Protein AF-A0A1E1X056-F1 (afdb_monomer)

Structure (mmCIF, N/CA/C/O backbone):
data_AF-A0A1E1X056-F1
#
_entry.id   AF-A0A1E1X056-F1
#
loop_
_atom_site.group_PDB
_atom_site.id
_atom_site.type_sy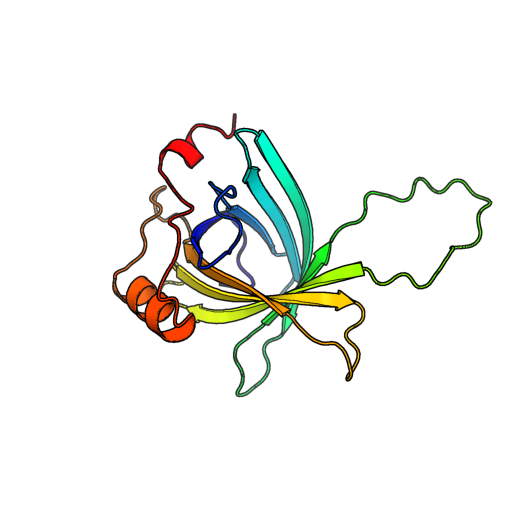mbol
_atom_site.label_atom_id
_atom_site.label_alt_id
_atom_site.label_comp_id
_atom_site.label_asym_id
_atom_site.label_entity_id
_atom_site.label_seq_id
_atom_site.pdbx_PDB_ins_code
_atom_site.Cartn_x
_atom_site.Cartn_y
_atom_site.Cartn_z
_atom_site.occupancy
_atom_site.B_iso_or_equiv
_atom_site.auth_seq_id
_atom_site.auth_comp_id
_atom_site.auth_asym_id
_atom_site.auth_atom_id
_atom_site.pdbx_PDB_model_num
ATOM 1 N N . PHE A 1 1 ? -0.887 -0.695 -10.661 1.00 88.62 1 PHE A N 1
ATOM 2 C CA . PHE A 1 1 ? -1.119 -0.060 -9.344 1.00 88.62 1 PHE A CA 1
ATOM 3 C C . PHE A 1 1 ? 0.135 0.529 -8.698 1.00 88.62 1 PHE A C 1
ATOM 5 O O . PHE A 1 1 ? 0.034 1.565 -8.051 1.00 88.62 1 PHE A O 1
ATOM 12 N N . MET A 1 2 ? 1.309 -0.109 -8.810 1.00 88.50 2 MET A N 1
ATOM 13 C CA . MET A 1 2 ? 2.532 0.396 -8.162 1.00 88.50 2 MET A CA 1
ATOM 14 C C . MET A 1 2 ? 2.987 1.750 -8.693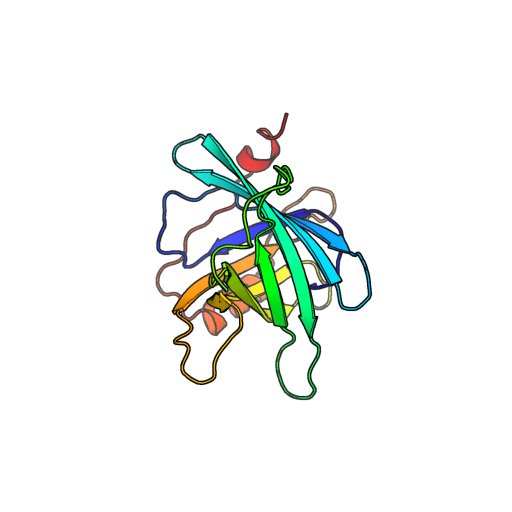 1.00 88.50 2 MET A C 1
ATOM 16 O O . MET A 1 2 ? 3.127 2.676 -7.896 1.00 88.50 2 MET A O 1
ATOM 20 N N . ASN A 1 3 ? 3.128 1.847 -10.015 1.00 87.12 3 ASN A N 1
ATOM 21 C CA . ASN A 1 3 ? 3.574 3.040 -10.719 1.00 87.12 3 ASN A CA 1
ATOM 22 C C . ASN A 1 3 ? 2.386 3.906 -11.169 1.00 87.12 3 ASN A C 1
ATOM 24 O O . ASN A 1 3 ? 2.169 4.131 -12.358 1.00 87.12 3 ASN A O 1
ATOM 28 N N . THR A 1 4 ? 1.521 4.312 -10.240 1.00 86.19 4 THR A N 1
ATOM 29 C CA . THR A 1 4 ? 0.434 5.251 -10.558 1.00 86.19 4 THR A CA 1
ATOM 30 C C . THR A 1 4 ? 0.470 6.451 -9.642 1.00 86.19 4 THR A C 1
ATOM 32 O O . THR A 1 4 ? 0.422 6.272 -8.424 1.00 86.19 4 THR A O 1
ATOM 35 N N . SER A 1 5 ? 0.437 7.640 -10.239 1.00 91.81 5 SER A N 1
ATOM 36 C CA . SER A 1 5 ? 0.279 8.894 -9.515 1.00 91.81 5 SER A CA 1
ATOM 37 C C . SER A 1 5 ? -1.125 9.032 -8.928 1.00 91.81 5 SER A C 1
ATOM 39 O O . SER A 1 5 ? -2.108 8.563 -9.506 1.00 91.81 5 SER A O 1
ATOM 41 N N . GLY A 1 6 ? -1.213 9.717 -7.792 1.00 92.00 6 GLY A N 1
ATOM 42 C CA . GLY A 1 6 ? -2.464 10.031 -7.110 1.00 92.00 6 GLY A CA 1
ATOM 43 C C . GLY A 1 6 ? -2.531 9.490 -5.686 1.00 92.00 6 GLY A C 1
ATOM 44 O O . GLY A 1 6 ? -1.591 8.881 -5.172 1.00 92.00 6 GLY A O 1
ATOM 45 N N . THR A 1 7 ? -3.663 9.747 -5.036 1.00 92.62 7 THR A N 1
ATOM 46 C CA . THR A 1 7 ? -3.919 9.313 -3.661 1.00 92.62 7 THR A CA 1
ATOM 47 C C . THR A 1 7 ? -4.532 7.921 -3.641 1.00 92.62 7 THR A C 1
ATOM 49 O O . THR A 1 7 ? -5.471 7.625 -4.375 1.00 92.62 7 THR A O 1
ATOM 52 N N . ILE A 1 8 ? -4.018 7.072 -2.762 1.00 94.69 8 ILE A N 1
ATOM 53 C CA . ILE A 1 8 ? -4.462 5.702 -2.543 1.00 94.69 8 ILE A CA 1
ATOM 54 C C . ILE A 1 8 ? -4.720 5.525 -1.051 1.00 94.69 8 ILE A C 1
ATOM 56 O O . ILE A 1 8 ? -3.866 5.844 -0.230 1.00 94.69 8 ILE A O 1
ATOM 60 N N . TRP A 1 9 ? -5.879 4.993 -0.690 1.00 95.50 9 TRP A N 1
ATOM 61 C CA . TRP A 1 9 ? -6.290 4.805 0.698 1.00 95.50 9 TRP A CA 1
ATOM 62 C C . TRP A 1 9 ? -6.180 3.352 1.118 1.00 95.50 9 TRP A C 1
ATOM 64 O O . TRP A 1 9 ? -6.531 2.456 0.358 1.00 95.50 9 TRP A O 1
ATOM 74 N N . THR A 1 10 ? -5.745 3.106 2.347 1.00 95.75 10 THR A N 1
ATOM 75 C CA . THR A 1 10 ? -5.813 1.770 2.944 1.00 95.75 10 THR A CA 1
ATOM 76 C C . THR A 1 10 ? -7.203 1.560 3.507 1.00 95.75 10 THR A C 1
ATOM 78 O O . THR A 1 10 ? -7.613 2.251 4.436 1.00 95.75 10 THR A O 1
ATOM 81 N N . TYR A 1 11 ? -7.935 0.611 2.937 1.00 95.50 11 TYR A N 1
ATOM 82 C CA . TYR A 1 11 ? -9.296 0.300 3.345 1.00 95.50 11 TYR A CA 1
ATOM 83 C C . TYR A 1 11 ? -9.311 -0.701 4.500 1.00 95.50 11 TYR A C 1
ATOM 85 O O . TYR A 1 11 ? -9.885 -0.418 5.552 1.00 95.50 11 TYR A O 1
ATOM 93 N N . PHE A 1 12 ? -8.601 -1.821 4.336 1.00 95.25 12 PHE A N 1
ATOM 94 C CA . PHE A 1 12 ? -8.365 -2.811 5.386 1.00 95.25 12 PHE A CA 1
ATOM 95 C C . PHE A 1 12 ? -6.872 -3.044 5.588 1.00 95.25 12 PHE A C 1
ATOM 97 O O . PHE A 1 12 ? -6.094 -2.971 4.638 1.00 95.25 12 PHE A O 1
ATOM 104 N N . SER A 1 13 ? -6.488 -3.354 6.821 1.00 94.69 13 SER A N 1
ATOM 105 C CA . SER A 1 13 ? -5.138 -3.792 7.162 1.00 94.69 13 SER A CA 1
ATOM 106 C C . SER A 1 13 ? -5.182 -4.800 8.304 1.00 94.69 13 SER A C 1
ATOM 108 O O . SER A 1 13 ? -6.003 -4.670 9.210 1.00 94.69 13 SER A O 1
ATOM 110 N N . ASP A 1 14 ? -4.291 -5.783 8.287 1.00 91.06 14 ASP A N 1
ATOM 111 C CA . ASP A 1 14 ? -4.049 -6.685 9.422 1.00 91.06 14 ASP A CA 1
ATOM 112 C C . ASP A 1 14 ? -3.050 -6.111 10.452 1.00 91.06 14 ASP A C 1
ATOM 114 O O . ASP A 1 14 ? -2.600 -6.829 11.347 1.00 91.06 14 ASP A O 1
ATOM 118 N N . THR A 1 15 ? -2.690 -4.825 10.325 1.00 83.31 15 THR A N 1
ATOM 119 C CA . THR A 1 15 ? -1.739 -4.161 11.221 1.00 83.31 15 THR A CA 1
ATOM 120 C C . THR A 1 15 ? -2.094 -4.397 12.687 1.00 83.31 15 THR A C 1
ATOM 122 O O . THR A 1 15 ? -3.233 -4.210 13.120 1.00 83.31 15 THR A O 1
ATOM 125 N N . LYS A 1 16 ? -1.081 -4.763 13.479 1.00 77.25 16 LYS A N 1
ATOM 126 C CA . LYS A 1 16 ? -1.218 -4.939 14.933 1.00 77.25 16 LYS A CA 1
ATOM 127 C C . LYS A 1 16 ? -1.368 -3.610 15.672 1.00 77.25 16 LYS A C 1
ATOM 129 O O . LYS A 1 16 ? -1.765 -3.589 16.834 1.00 77.25 16 LYS A O 1
ATOM 134 N N . ASN A 1 17 ? -1.034 -2.494 15.022 1.00 80.44 17 ASN A N 1
ATOM 135 C CA . ASN A 1 17 ? -1.215 -1.175 15.605 1.00 80.44 17 ASN A CA 1
ATOM 136 C C . ASN A 1 17 ? -2.624 -0.645 15.307 1.00 80.44 17 ASN A C 1
ATOM 138 O O . ASN A 1 17 ? -2.832 0.111 14.358 1.00 80.44 17 ASN A O 1
ATOM 142 N N . HIS A 1 18 ? -3.574 -1.006 16.167 1.00 78.88 18 HIS A N 1
ATOM 143 C CA . HIS A 1 18 ? -4.980 -0.603 16.057 1.00 78.88 18 HIS A CA 1
ATOM 144 C C . HIS A 1 18 ? -5.234 0.900 16.271 1.00 78.88 18 HIS A C 1
ATOM 146 O O . HIS A 1 18 ? -6.359 1.354 16.100 1.00 78.88 18 HIS A O 1
ATOM 152 N N . SER A 1 19 ? -4.215 1.681 16.652 1.00 84.69 19 SER A N 1
ATOM 153 C CA . SER A 1 19 ? -4.350 3.136 16.798 1.00 84.69 19 SER A CA 1
ATOM 154 C C . SER A 1 19 ? -4.174 3.900 15.481 1.00 84.69 19 SER A C 1
ATOM 156 O O . SER A 1 19 ? -4.514 5.082 15.419 1.00 84.69 19 SER A O 1
ATOM 158 N N . VAL A 1 20 ? -3.657 3.239 14.438 1.00 88.88 20 VAL A N 1
ATOM 159 C CA . VAL A 1 20 ? -3.491 3.830 13.106 1.00 88.88 20 VAL A CA 1
ATOM 160 C C . VAL A 1 20 ? -4.834 3.849 12.384 1.00 88.88 20 VAL A C 1
ATOM 162 O O . VAL A 1 20 ? -5.462 2.811 12.234 1.00 88.88 20 VAL A O 1
ATOM 165 N N . MET A 1 21 ? -5.237 5.011 11.876 1.00 92.50 21 MET A N 1
ATOM 166 C CA . MET A 1 21 ? -6.455 5.219 11.083 1.00 92.50 21 MET A CA 1
ATOM 167 C C . MET A 1 21 ? -6.170 6.148 9.898 1.00 92.50 21 MET A C 1
ATOM 169 O O . MET A 1 21 ? -5.134 6.811 9.851 1.00 92.50 21 MET A O 1
ATOM 173 N N . CYS A 1 22 ? -7.087 6.231 8.933 1.00 93.12 22 CYS A N 1
ATOM 174 C CA . CYS A 1 22 ? -7.006 7.143 7.787 1.00 93.12 22 CYS A CA 1
ATOM 175 C C . CYS A 1 22 ? -5.675 7.062 7.018 1.00 93.12 22 CYS A C 1
ATOM 177 O O . CYS A 1 22 ? -5.140 8.078 6.572 1.00 93.12 22 CYS A O 1
ATOM 179 N N . LEU A 1 23 ? -5.117 5.856 6.894 1.00 93.88 23 LEU A N 1
ATOM 180 C CA . LEU A 1 23 ? -3.840 5.645 6.227 1.00 93.88 23 LEU A CA 1
ATOM 181 C C . LEU A 1 23 ? -3.989 5.841 4.714 1.00 93.88 23 LEU A C 1
ATOM 183 O O . LEU A 1 23 ? -4.693 5.083 4.045 1.00 93.88 23 LEU A O 1
ATOM 187 N N . GLN A 1 24 ? -3.279 6.829 4.180 1.00 93.75 24 GLN A N 1
ATOM 188 C CA . GLN A 1 24 ? -3.217 7.151 2.760 1.00 93.75 24 GLN A CA 1
ATOM 189 C C . GLN A 1 24 ? -1.776 7.243 2.253 1.00 93.75 24 GLN A C 1
ATOM 191 O O . GLN A 1 24 ? -0.840 7.574 2.985 1.00 93.75 24 GLN A O 1
ATOM 196 N N . TYR A 1 25 ? -1.639 6.991 0.960 1.00 93.31 25 TYR A N 1
ATOM 197 C CA . TYR A 1 25 ? -0.417 7.080 0.185 1.00 93.31 25 TYR A CA 1
ATOM 198 C C . TYR A 1 25 ? -0.665 8.022 -0.988 1.00 93.31 25 TYR A C 1
ATOM 200 O O . TYR A 1 25 ? -1.473 7.714 -1.863 1.00 93.31 25 TYR A O 1
ATOM 208 N N . THR A 1 26 ? 0.028 9.152 -1.030 1.00 94.00 26 THR A N 1
ATOM 209 C CA . THR A 1 26 ? 0.076 10.005 -2.219 1.00 94.00 26 THR A CA 1
ATOM 210 C C . THR A 1 26 ? 1.332 9.657 -2.991 1.00 94.00 26 THR A C 1
ATOM 212 O O . THR A 1 26 ? 2.432 9.752 -2.455 1.00 94.00 26 THR A O 1
ATOM 215 N N . LYS A 1 27 ? 1.158 9.220 -4.235 1.00 93.25 27 LYS A N 1
ATOM 216 C CA . LYS A 1 27 ? 2.246 8.819 -5.122 1.00 93.25 27 LYS A CA 1
ATOM 217 C C . LYS A 1 27 ? 2.436 9.834 -6.236 1.00 93.25 27 LYS A C 1
ATOM 219 O O . LYS A 1 27 ? 1.455 10.313 -6.809 1.00 93.25 27 LYS A O 1
ATOM 224 N N . ILE A 1 28 ? 3.689 10.096 -6.570 1.00 93.50 28 ILE A N 1
ATOM 225 C CA . ILE A 1 28 ? 4.106 10.879 -7.726 1.00 93.50 28 ILE A CA 1
ATOM 226 C C . ILE A 1 28 ? 5.060 9.997 -8.522 1.00 93.50 28 ILE A C 1
ATOM 228 O O . ILE A 1 28 ? 6.151 9.680 -8.056 1.00 93.50 28 ILE A O 1
ATOM 232 N N . ASN A 1 29 ? 4.630 9.557 -9.702 1.00 91.31 29 ASN A N 1
ATOM 233 C CA . ASN A 1 29 ? 5.494 8.801 -10.600 1.00 91.31 29 ASN A CA 1
ATOM 234 C C . ASN A 1 29 ? 6.649 9.690 -11.067 1.00 91.31 29 ASN A C 1
ATOM 236 O O . ASN A 1 29 ? 6.412 10.762 -11.623 1.00 91.31 29 ASN A O 1
ATOM 240 N N . GLU A 1 30 ? 7.876 9.217 -10.885 1.00 89.81 30 GLU A N 1
ATOM 241 C CA . GLU A 1 30 ? 9.082 9.907 -11.350 1.00 89.81 30 GLU A CA 1
ATOM 242 C C . GLU A 1 30 ? 9.626 9.266 -12.630 1.00 89.81 30 GLU A C 1
ATOM 244 O O . GLU A 1 30 ? 10.130 9.954 -13.515 1.00 89.81 30 GLU A O 1
ATOM 249 N N . SER A 1 31 ? 9.493 7.942 -12.755 1.00 91.25 31 SER A N 1
ATOM 250 C CA . SER A 1 31 ? 9.846 7.186 -13.959 1.00 91.25 31 SER A CA 1
ATOM 251 C C . SER A 1 31 ? 9.037 5.885 -14.057 1.00 91.25 31 SER A C 1
ATOM 253 O O . SER A 1 31 ? 8.107 5.654 -13.286 1.00 91.25 31 SER A O 1
ATOM 255 N N . GLU A 1 32 ? 9.380 5.004 -15.001 1.00 88.94 32 GLU A N 1
ATOM 256 C CA . GLU A 1 32 ? 8.782 3.664 -15.091 1.00 88.94 32 GLU A CA 1
ATOM 257 C C . GLU A 1 32 ? 9.029 2.823 -13.823 1.00 88.94 32 GLU A C 1
ATOM 259 O O . GLU A 1 32 ? 8.148 2.075 -13.399 1.00 88.94 32 GLU A O 1
ATOM 264 N N . ASN A 1 33 ? 10.192 3.004 -13.190 1.00 93.25 33 ASN A N 1
ATOM 265 C CA . ASN A 1 33 ? 10.650 2.192 -12.061 1.00 93.25 33 ASN A CA 1
ATOM 266 C C . ASN A 1 33 ? 10.837 3.003 -10.769 1.00 93.25 33 ASN A C 1
ATOM 268 O O . ASN A 1 33 ? 11.400 2.493 -9.807 1.00 93.25 33 ASN A O 1
ATOM 272 N N . ALA A 1 34 ? 10.398 4.264 -10.724 1.00 93.44 34 ALA A N 1
ATOM 273 C CA . ALA A 1 34 ? 10.591 5.126 -9.558 1.00 93.44 34 ALA A CA 1
ATOM 274 C C . ALA A 1 34 ? 9.343 5.946 -9.224 1.00 93.44 34 ALA A C 1
ATOM 276 O O . ALA A 1 34 ? 8.669 6.473 -10.115 1.00 93.44 34 ALA A O 1
ATOM 277 N N . VAL A 1 35 ? 9.058 6.066 -7.928 1.00 94.25 35 VAL A N 1
ATOM 278 C CA . VAL A 1 35 ? 7.927 6.823 -7.392 1.00 94.25 35 VAL A CA 1
ATOM 279 C C . VAL A 1 35 ? 8.333 7.551 -6.112 1.00 94.25 35 VAL A C 1
ATOM 281 O O . VAL A 1 35 ? 8.862 6.937 -5.188 1.00 94.25 35 VAL A O 1
ATOM 284 N N . ALA A 1 36 ? 8.019 8.838 -6.018 1.00 93.69 36 ALA A N 1
ATOM 285 C CA . ALA A 1 36 ? 8.026 9.552 -4.749 1.00 93.69 36 ALA A CA 1
ATOM 286 C C . ALA A 1 36 ? 6.696 9.295 -4.030 1.00 93.69 36 ALA A C 1
ATOM 288 O O . ALA A 1 36 ? 5.615 9.347 -4.629 1.00 93.69 36 ALA A O 1
ATOM 289 N N . LEU A 1 37 ? 6.760 8.978 -2.741 1.00 93.19 37 LEU A N 1
ATOM 290 C CA . LEU A 1 37 ? 5.613 8.561 -1.948 1.00 93.19 37 LEU A CA 1
ATOM 291 C C . LEU A 1 37 ? 5.532 9.358 -0.648 1.00 93.19 37 LEU A C 1
ATOM 293 O O . LEU A 1 37 ? 6.435 9.328 0.180 1.00 93.19 37 LEU A O 1
ATOM 297 N N . THR A 1 38 ? 4.386 9.983 -0.410 1.00 93.31 38 THR A N 1
ATOM 298 C CA . THR A 1 38 ? 4.038 10.578 0.882 1.00 93.31 38 THR A CA 1
ATOM 299 C C . THR A 1 38 ? 3.007 9.696 1.574 1.00 93.31 38 THR A C 1
ATOM 301 O O . THR A 1 38 ? 1.898 9.494 1.075 1.00 93.31 38 THR A O 1
ATOM 304 N N . ARG A 1 39 ? 3.356 9.169 2.748 1.00 91.94 39 ARG A N 1
ATOM 305 C CA . ARG A 1 39 ? 2.468 8.376 3.603 1.00 91.94 39 ARG A CA 1
ATOM 306 C C . ARG A 1 39 ? 1.895 9.268 4.697 1.00 91.94 39 ARG A C 1
ATOM 308 O O . ARG A 1 39 ? 2.658 9.774 5.515 1.00 91.94 39 ARG A O 1
ATOM 315 N N . LYS A 1 40 ? 0.569 9.407 4.755 1.00 92.56 40 LYS A N 1
ATOM 316 C CA . LYS A 1 40 ? -0.140 10.147 5.814 1.00 92.56 40 LYS A CA 1
ATOM 317 C C . LYS A 1 40 ? -1.096 9.229 6.560 1.00 92.56 40 LYS A C 1
ATOM 319 O O . LYS A 1 40 ? -1.743 8.391 5.943 1.00 92.56 40 LYS A O 1
ATOM 324 N N . TYR A 1 41 ? -1.187 9.366 7.873 1.00 92.56 41 TYR A N 1
ATOM 325 C CA . TYR A 1 41 ? -2.079 8.560 8.710 1.00 92.56 41 TYR A CA 1
ATOM 326 C C . TYR A 1 41 ? -2.381 9.274 10.022 1.00 92.56 41 TYR A C 1
ATOM 328 O O . TYR A 1 41 ? -1.658 10.185 10.417 1.00 92.56 41 TYR A O 1
ATOM 336 N N . ARG A 1 42 ? -3.442 8.855 10.708 1.00 90.25 42 ARG A N 1
ATOM 337 C CA . ARG A 1 42 ? -3.793 9.343 12.040 1.00 90.25 42 ARG A CA 1
ATOM 338 C C . ARG A 1 42 ? -3.406 8.335 13.103 1.00 90.25 42 ARG A C 1
ATOM 340 O O . ARG A 1 42 ? -3.629 7.144 12.914 1.00 90.25 42 ARG A O 1
ATOM 347 N N . THR A 1 43 ? -2.899 8.830 14.224 1.00 88.88 43 THR A N 1
ATOM 348 C CA . THR A 1 43 ? -2.619 8.030 15.421 1.00 88.88 43 THR A CA 1
ATOM 349 C C . THR A 1 43 ? -2.987 8.867 16.633 1.00 88.88 43 THR A C 1
ATOM 351 O O . THR A 1 43 ? -2.565 10.015 16.716 1.00 88.88 43 THR A O 1
ATOM 354 N N . GLY A 1 44 ? -3.822 8.353 17.541 1.00 83.06 44 GLY A N 1
ATOM 355 C CA . GLY A 1 44 ? -4.230 9.119 18.732 1.00 83.06 44 GLY A CA 1
ATOM 356 C C . GLY A 1 44 ? -4.923 10.458 18.423 1.00 83.06 44 GLY A C 1
ATOM 357 O O . GLY A 1 44 ? -4.873 11.377 19.227 1.00 83.06 44 GLY A O 1
ATOM 358 N N . GLY A 1 45 ? -5.547 10.587 17.246 1.00 79.56 45 GLY A N 1
ATOM 359 C CA . GLY A 1 45 ? -6.211 11.813 16.794 1.00 79.56 45 GLY A CA 1
ATOM 360 C C . GLY A 1 45 ? -5.338 12.755 15.958 1.00 79.56 45 GLY A C 1
ATOM 361 O O . GLY A 1 45 ? -5.905 13.514 15.169 1.00 79.56 45 GLY A O 1
ATOM 362 N N . GLU A 1 46 ? -4.012 12.642 16.038 1.00 86.88 46 GLU A N 1
ATOM 363 C CA . GLU A 1 46 ? -3.046 13.499 15.341 1.00 86.88 46 GLU A CA 1
ATOM 364 C C . GLU A 1 46 ? -2.657 12.948 13.968 1.00 86.88 46 GLU A C 1
ATOM 366 O O . GLU A 1 46 ? -2.543 11.734 13.773 1.00 86.88 46 GLU A O 1
ATOM 371 N N . TRP A 1 47 ? -2.422 13.846 13.009 1.00 87.38 47 TRP A N 1
ATOM 372 C CA . TRP A 1 47 ? -1.901 13.489 11.693 1.00 87.38 47 TRP A CA 1
ATOM 373 C C . TRP A 1 47 ? -0.386 13.319 11.727 1.00 87.38 47 TRP A C 1
ATOM 375 O O . TRP A 1 47 ? 0.346 14.158 12.238 1.00 87.38 47 TRP A O 1
ATOM 385 N N . ASN A 1 48 ? 0.072 12.235 11.119 1.00 89.62 48 ASN A N 1
ATOM 386 C CA . ASN A 1 48 ? 1.469 11.895 10.936 1.00 89.62 48 ASN A CA 1
ATOM 387 C C . ASN A 1 48 ? 1.761 11.801 9.440 1.00 89.62 48 ASN A C 1
ATOM 389 O O . ASN A 1 48 ? 0.935 11.299 8.673 1.00 89.62 48 ASN A O 1
ATOM 393 N N . GLU A 1 49 ? 2.951 12.236 9.038 1.00 91.38 49 GLU A N 1
ATOM 394 C CA . GLU A 1 49 ? 3.393 12.247 7.647 1.00 91.38 49 GLU A CA 1
ATOM 395 C C . GLU A 1 49 ? 4.839 11.763 7.530 1.00 91.38 49 GLU A C 1
ATOM 397 O O . GLU A 1 49 ? 5.673 12.027 8.396 1.00 91.38 49 GLU A O 1
ATOM 402 N N . ALA A 1 50 ? 5.137 11.029 6.460 1.00 90.00 50 ALA A N 1
ATOM 403 C CA . ALA A 1 50 ? 6.495 10.647 6.103 1.00 90.00 50 ALA A CA 1
ATOM 404 C C . ALA A 1 50 ? 6.647 10.555 4.582 1.00 90.00 50 ALA A C 1
ATOM 406 O O . ALA A 1 50 ? 5.790 9.968 3.916 1.00 90.00 50 ALA A O 1
ATOM 407 N N . ASN A 1 51 ? 7.761 11.069 4.065 1.00 91.81 51 ASN A N 1
ATOM 408 C CA . ASN A 1 51 ? 8.137 10.967 2.658 1.00 91.81 51 ASN A CA 1
ATOM 409 C C . ASN A 1 51 ? 9.105 9.802 2.437 1.00 91.81 51 ASN A C 1
ATOM 411 O O . ASN A 1 51 ? 9.926 9.478 3.301 1.00 91.81 51 ASN A O 1
ATOM 415 N N . TRP A 1 52 ? 8.955 9.149 1.293 1.00 92.31 52 TRP A N 1
ATOM 416 C CA . TRP A 1 52 ? 9.646 7.929 0.912 1.00 92.31 52 TRP A CA 1
ATOM 417 C C . TRP A 1 52 ? 9.964 7.961 -0.575 1.00 92.31 52 TRP A C 1
ATOM 419 O O . TRP A 1 52 ? 9.140 8.399 -1.376 1.00 92.31 52 TRP A O 1
ATOM 429 N N . ASN A 1 53 ? 11.106 7.389 -0.933 1.00 92.44 53 ASN A N 1
ATOM 430 C CA . ASN A 1 53 ? 11.462 7.102 -2.312 1.00 92.44 53 ASN A CA 1
ATOM 431 C C . ASN A 1 53 ? 11.244 5.619 -2.586 1.00 92.44 53 ASN A C 1
ATOM 433 O O . ASN A 1 53 ? 11.692 4.764 -1.823 1.00 92.44 53 ASN A O 1
ATOM 437 N N . GLY A 1 54 ? 10.507 5.319 -3.648 1.00 92.94 54 GLY A N 1
ATOM 438 C CA . GLY A 1 54 ? 10.146 3.971 -4.054 1.00 92.94 54 GLY A CA 1
ATOM 439 C C . GLY A 1 54 ? 10.849 3.565 -5.335 1.00 92.94 54 GLY A C 1
ATOM 440 O O . GLY A 1 54 ? 10.704 4.239 -6.350 1.00 92.94 54 GLY A O 1
ATOM 441 N N . ASN A 1 55 ? 11.551 2.435 -5.306 1.00 94.19 55 ASN A N 1
ATOM 442 C CA . ASN A 1 55 ? 12.078 1.775 -6.499 1.00 94.19 55 ASN A CA 1
ATOM 443 C C . ASN A 1 55 ? 11.235 0.531 -6.802 1.00 94.19 55 ASN A C 1
ATOM 445 O O . ASN A 1 55 ? 11.016 -0.292 -5.912 1.00 94.19 55 ASN A O 1
ATOM 449 N N . ILE A 1 56 ? 10.722 0.427 -8.024 1.00 94.94 56 ILE A N 1
ATOM 450 C CA . ILE A 1 56 ? 9.767 -0.590 -8.461 1.00 94.94 56 ILE A CA 1
ATOM 451 C C . ILE A 1 56 ? 10.486 -1.610 -9.340 1.00 94.94 56 ILE A C 1
ATOM 453 O O . ILE A 1 56 ? 11.171 -1.250 -10.294 1.00 94.94 56 ILE A O 1
ATOM 457 N N . THR A 1 57 ? 10.247 -2.889 -9.063 1.00 94.69 57 THR A N 1
ATOM 458 C CA . THR A 1 57 ? 10.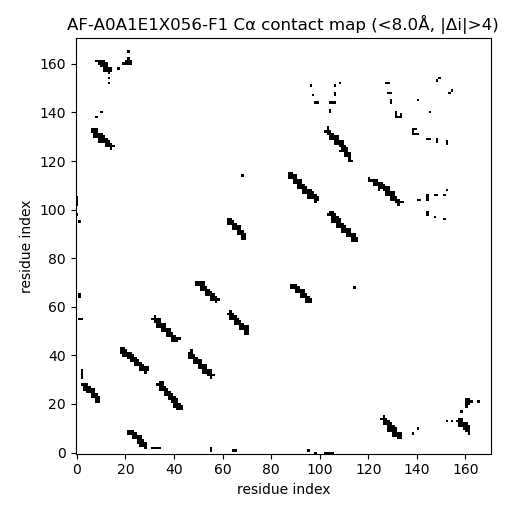763 -3.999 -9.862 1.00 94.69 57 THR A CA 1
ATOM 459 C C . THR A 1 57 ? 9.614 -4.847 -10.404 1.00 94.69 57 THR A C 1
ATOM 461 O O . THR A 1 57 ? 8.643 -5.155 -9.702 1.00 94.69 57 THR A O 1
ATOM 464 N N . HIS A 1 58 ? 9.746 -5.267 -11.664 1.00 92.50 58 HIS A N 1
ATOM 465 C CA . HIS A 1 58 ? 8.809 -6.142 -12.375 1.00 92.50 58 HIS A CA 1
ATOM 466 C C . HIS A 1 58 ? 9.514 -7.417 -12.865 1.00 92.50 58 HIS A C 1
ATOM 468 O O . HIS A 1 58 ? 9.826 -7.540 -14.049 1.00 92.50 58 HIS A O 1
ATOM 474 N N . PRO A 1 59 ? 9.823 -8.363 -11.965 1.00 90.56 59 PRO A N 1
ATOM 475 C CA . PRO A 1 59 ? 10.535 -9.575 -12.333 1.00 90.56 59 PRO A CA 1
ATOM 476 C C . PRO A 1 59 ? 9.591 -10.572 -13.017 1.00 90.56 59 PRO A C 1
ATOM 478 O O . PRO A 1 59 ? 8.392 -10.617 -12.740 1.00 90.56 59 PRO A O 1
ATOM 481 N N . LEU A 1 60 ? 10.132 -11.412 -13.899 1.00 89.88 60 LEU A N 1
ATOM 482 C CA . LEU A 1 60 ? 9.350 -12.459 -14.553 1.00 89.88 60 LEU A CA 1
ATOM 483 C C . LEU A 1 60 ? 9.023 -13.583 -13.557 1.00 89.88 60 LEU A C 1
ATOM 485 O O . LEU A 1 60 ? 9.916 -14.117 -12.906 1.00 89.88 60 LEU A O 1
ATOM 489 N N . GLY A 1 61 ? 7.749 -13.975 -13.474 1.00 86.75 61 GLY A N 1
ATOM 490 C CA . GLY A 1 61 ? 7.315 -15.143 -12.697 1.00 86.75 61 GLY A CA 1
ATOM 491 C C . GLY A 1 61 ? 7.128 -14.915 -11.193 1.00 86.75 61 GLY A C 1
ATOM 492 O O . GLY A 1 61 ? 6.747 -15.852 -10.497 1.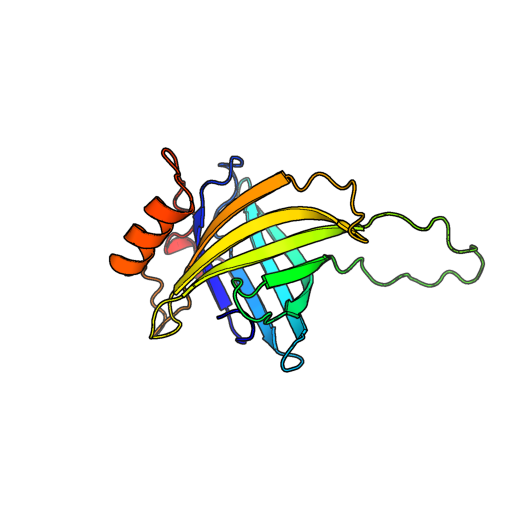00 86.75 61 GLY A O 1
ATOM 493 N N . ILE A 1 62 ? 7.334 -13.693 -10.694 1.00 89.06 62 ILE A N 1
ATOM 494 C CA . ILE A 1 62 ? 7.009 -13.305 -9.314 1.00 89.06 62 ILE A CA 1
ATOM 495 C C . ILE A 1 62 ? 6.201 -12.002 -9.294 1.00 89.06 62 ILE A C 1
ATOM 497 O O . ILE A 1 62 ? 6.281 -11.223 -10.248 1.00 89.06 62 ILE A O 1
ATOM 501 N N . PRO A 1 63 ? 5.399 -11.754 -8.241 1.00 92.69 63 PRO A N 1
ATOM 502 C CA . PRO A 1 63 ? 4.648 -10.515 -8.129 1.00 92.69 63 PRO A CA 1
ATOM 503 C C . PRO A 1 63 ? 5.574 -9.291 -8.168 1.00 92.69 63 PRO A C 1
ATOM 505 O O . PRO A 1 63 ? 6.687 -9.336 -7.631 1.00 92.69 63 PRO A O 1
ATOM 508 N N . PRO A 1 64 ? 5.132 -8.182 -8.783 1.00 94.88 64 PRO A N 1
ATOM 509 C CA . PRO A 1 64 ? 5.898 -6.951 -8.754 1.00 94.88 64 PRO A CA 1
ATOM 510 C C . PRO A 1 64 ? 6.041 -6.460 -7.312 1.00 94.88 64 PRO A C 1
ATOM 512 O O . PRO A 1 64 ? 5.157 -6.672 -6.475 1.00 94.88 64 PRO A O 1
ATOM 515 N N . TYR A 1 65 ? 7.153 -5.790 -7.028 1.00 95.25 65 TYR A N 1
ATOM 516 C CA . TYR A 1 65 ? 7.454 -5.272 -5.699 1.00 95.25 65 TYR A CA 1
ATOM 517 C C . TYR A 1 65 ? 8.064 -3.872 -5.767 1.00 95.25 65 TYR A C 1
ATOM 519 O O . TYR A 1 65 ? 8.580 -3.444 -6.798 1.00 95.25 65 TYR A O 1
ATOM 527 N N . MET A 1 66 ? 7.989 -3.153 -4.656 1.00 94.75 66 MET A N 1
ATOM 528 C CA . MET A 1 66 ? 8.509 -1.806 -4.495 1.00 94.75 66 MET A CA 1
ATOM 529 C C . MET A 1 66 ? 9.302 -1.725 -3.196 1.00 94.75 66 MET A C 1
ATOM 531 O O . MET A 1 66 ? 8.784 -2.060 -2.134 1.00 94.75 66 MET A O 1
ATOM 535 N N . VAL A 1 67 ? 10.544 -1.258 -3.274 1.00 93.19 67 VAL A N 1
ATOM 536 C CA . VAL A 1 67 ? 11.368 -0.963 -2.099 1.00 93.19 67 VAL A CA 1
ATOM 537 C C . VAL A 1 67 ? 11.236 0.517 -1.780 1.00 93.19 67 VAL A C 1
ATOM 539 O O . VAL A 1 67 ? 11.604 1.358 -2.596 1.00 93.19 67 VAL A O 1
ATOM 542 N N . LEU A 1 68 ? 10.706 0.825 -0.601 1.00 91.44 68 LEU A N 1
ATOM 543 C CA . LEU A 1 68 ? 10.532 2.171 -0.073 1.00 91.44 68 LEU A CA 1
ATOM 544 C C . LEU A 1 68 ? 11.644 2.485 0.928 1.00 91.44 68 LEU A C 1
ATOM 546 O O . LEU A 1 68 ? 11.774 1.810 1.950 1.00 91.44 68 LEU A O 1
ATOM 550 N N . THR A 1 69 ? 12.393 3.552 0.680 1.00 90.69 69 THR A N 1
ATOM 551 C CA . THR A 1 69 ? 13.389 4.098 1.607 1.00 90.69 69 THR A CA 1
ATOM 552 C C . THR A 1 69 ? 12.930 5.453 2.122 1.00 90.69 69 THR A C 1
ATOM 554 O O . THR A 1 69 ? 12.442 6.293 1.363 1.00 90.69 69 THR A O 1
ATOM 557 N N . LYS A 1 70 ? 13.013 5.660 3.439 1.00 85.38 70 LYS A N 1
ATOM 558 C CA . LYS A 1 70 ? 12.532 6.899 4.053 1.00 85.38 70 LYS A CA 1
ATOM 559 C C . LYS A 1 70 ? 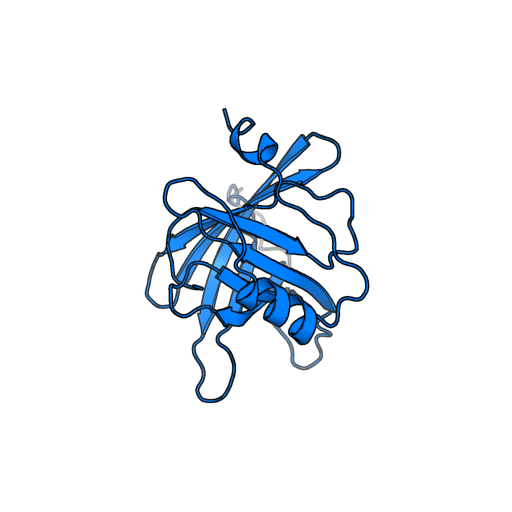13.431 8.051 3.630 1.00 85.38 70 LYS A C 1
ATOM 561 O O . LYS A 1 70 ? 14.652 7.952 3.749 1.00 85.38 70 LYS A O 1
ATOM 566 N N . GLU A 1 71 ? 12.837 9.164 3.219 1.00 82.19 71 GLU A N 1
ATOM 567 C CA . GLU A 1 71 ? 13.599 10.396 3.075 1.00 82.19 71 GLU A CA 1
ATOM 568 C C . GLU A 1 71 ? 14.013 10.866 4.468 1.00 82.19 71 GLU A C 1
ATOM 570 O O . GLU A 1 71 ? 13.188 11.253 5.300 1.00 82.19 71 GLU A O 1
ATOM 575 N N . THR A 1 72 ? 15.309 10.790 4.757 1.00 67.31 72 THR A N 1
ATOM 576 C CA . THR A 1 72 ? 15.865 11.508 5.900 1.00 67.31 72 THR A CA 1
ATOM 577 C C . THR A 1 72 ? 16.011 12.962 5.468 1.00 67.31 72 THR A C 1
ATOM 579 O O . THR A 1 72 ? 16.569 13.243 4.408 1.00 67.31 72 THR A O 1
ATOM 582 N N . GLY A 1 73 ? 15.420 13.883 6.236 1.00 50.78 73 GLY A N 1
ATOM 583 C CA . GLY A 1 73 ? 15.437 15.310 5.918 1.00 50.78 73 GLY A CA 1
ATOM 584 C C . GLY A 1 73 ? 16.850 15.794 5.594 1.00 50.78 73 GLY A C 1
ATOM 585 O O . GLY A 1 73 ? 17.816 15.305 6.182 1.00 50.78 73 GLY A O 1
ATOM 586 N N . GLN A 1 74 ? 16.941 16.726 4.638 1.00 35.03 74 GLN A N 1
ATOM 587 C CA . GLN A 1 74 ? 18.154 17.429 4.217 1.00 35.03 74 GLN A CA 1
ATOM 588 C C . GLN A 1 74 ? 19.216 17.456 5.320 1.00 35.03 74 GLN A C 1
ATOM 590 O O . GLN A 1 74 ? 19.031 18.099 6.355 1.00 35.03 74 GLN A O 1
ATOM 595 N N . ARG A 1 75 ? 20.365 16.811 5.079 1.00 37.16 75 ARG A N 1
ATOM 596 C CA . ARG A 1 75 ? 21.584 17.181 5.796 1.00 37.16 75 ARG A CA 1
ATOM 597 C C . ARG A 1 75 ? 21.777 18.677 5.561 1.00 37.16 75 ARG A C 1
ATOM 599 O O . ARG A 1 75 ? 22.171 19.080 4.469 1.00 37.16 75 ARG A O 1
ATOM 606 N N . VAL A 1 76 ? 21.525 19.497 6.578 1.00 35.22 76 VAL A N 1
ATOM 607 C CA . VAL A 1 76 ? 22.245 20.760 6.705 1.00 35.22 76 VAL A CA 1
ATOM 608 C C . VAL A 1 76 ? 23.702 20.331 6.762 1.00 35.22 76 VAL A C 1
ATOM 610 O O . VAL A 1 76 ? 24.141 19.740 7.745 1.00 35.22 76 VAL A O 1
ATOM 613 N N . ALA A 1 77 ? 24.415 20.496 5.652 1.00 37.06 77 ALA A N 1
ATOM 614 C CA . ALA A 1 77 ? 25.843 20.275 5.610 1.00 37.06 77 ALA A CA 1
ATOM 615 C C . ALA A 1 77 ? 26.485 21.347 6.494 1.00 37.06 77 ALA A C 1
ATOM 617 O O . ALA A 1 77 ? 26.881 22.410 6.023 1.00 37.06 77 ALA A O 1
ATOM 618 N N . THR A 1 78 ? 26.587 21.087 7.795 1.00 36.44 78 THR A N 1
ATOM 619 C CA . THR A 1 78 ? 27.670 21.656 8.581 1.00 36.44 78 THR A CA 1
ATOM 620 C C . THR A 1 78 ? 28.940 21.037 8.021 1.00 36.44 78 THR A C 1
ATOM 622 O O . THR A 1 78 ? 29.298 19.898 8.319 1.00 36.44 78 THR A O 1
ATOM 625 N N . ALA A 1 79 ? 29.574 21.769 7.106 1.00 44.69 79 ALA A N 1
ATOM 626 C CA . ALA A 1 79 ? 30.925 21.490 6.661 1.00 44.69 79 ALA A CA 1
ATOM 627 C C . ALA A 1 79 ? 31.791 21.326 7.918 1.00 44.69 79 ALA A C 1
ATOM 629 O O . ALA A 1 79 ? 31.945 22.300 8.650 1.00 44.69 79 ALA A O 1
ATOM 630 N N . ASN A 1 80 ? 32.227 20.089 8.199 1.00 45.09 80 ASN A N 1
ATOM 631 C CA . ASN A 1 80 ? 33.344 19.673 9.072 1.00 45.09 80 ASN A CA 1
ATOM 632 C C . ASN A 1 80 ? 33.111 18.394 9.897 1.00 45.09 80 ASN A C 1
ATOM 634 O O . ASN A 1 80 ? 34.012 18.018 10.642 1.00 45.09 80 ASN A O 1
ATOM 638 N N . GLU A 1 81 ? 32.003 17.660 9.745 1.00 38.94 81 GLU A N 1
ATOM 639 C CA . GLU A 1 81 ? 31.942 16.292 10.291 1.00 38.94 81 GLU A CA 1
ATOM 640 C C . GLU A 1 81 ? 32.140 15.233 9.193 1.00 38.94 81 GLU A C 1
ATOM 642 O O . GLU A 1 81 ? 31.387 15.216 8.214 1.00 38.94 81 GLU A O 1
ATOM 647 N N . PRO A 1 82 ? 33.134 14.327 9.321 1.00 38.19 82 PRO A N 1
ATOM 648 C CA . PRO A 1 82 ? 33.210 13.160 8.454 1.00 38.19 82 PRO A CA 1
ATOM 649 C C . PRO A 1 82 ? 31.925 12.333 8.620 1.00 38.19 82 PRO A C 1
ATOM 651 O O . PRO A 1 82 ? 31.409 12.233 9.737 1.00 38.19 82 PRO A O 1
ATOM 654 N N . PRO A 1 83 ? 31.382 11.742 7.539 1.00 44.50 83 PRO A N 1
ATOM 655 C CA . PRO A 1 83 ? 30.128 11.002 7.595 1.00 44.50 83 PRO A CA 1
ATOM 656 C C . PRO A 1 83 ? 30.246 9.849 8.598 1.00 44.50 83 PRO A C 1
ATOM 658 O O . PRO A 1 83 ? 30.876 8.827 8.330 1.00 44.50 83 PRO A O 1
ATOM 661 N N . LYS A 1 84 ? 29.646 10.023 9.780 1.00 40.62 84 LYS A N 1
ATOM 662 C CA . LYS A 1 84 ? 29.526 8.968 10.786 1.00 40.62 84 LYS A CA 1
ATOM 663 C C . LYS A 1 84 ? 28.603 7.875 10.249 1.00 40.62 84 LYS A C 1
ATOM 665 O O . LYS A 1 84 ? 27.399 8.081 10.150 1.00 40.62 84 LYS A O 1
ATOM 670 N N . GLY A 1 85 ? 29.205 6.722 9.961 1.00 41.75 85 GLY A N 1
ATOM 671 C CA . GLY A 1 85 ? 28.557 5.417 9.852 1.00 41.75 85 GLY A CA 1
ATOM 672 C C . GLY A 1 85 ? 27.814 5.149 8.543 1.00 41.75 85 GLY A C 1
ATOM 673 O O . GLY A 1 85 ? 26.913 5.882 8.148 1.00 41.75 85 GLY A O 1
ATOM 674 N N . THR A 1 86 ? 28.126 4.016 7.917 1.00 47.16 86 THR A N 1
ATOM 675 C CA . THR A 1 86 ? 27.207 3.268 7.046 1.00 47.16 86 THR A CA 1
ATOM 676 C C . THR A 1 86 ? 26.035 2.756 7.891 1.00 47.16 86 THR A C 1
ATOM 678 O O . THR A 1 86 ? 25.975 1.581 8.247 1.00 47.16 86 THR A O 1
ATOM 681 N N . GLY A 1 87 ? 25.176 3.673 8.335 1.00 54.81 87 GLY A N 1
ATOM 682 C CA . GLY A 1 87 ? 23.992 3.367 9.129 1.00 54.81 87 GLY A CA 1
ATOM 683 C C . GLY A 1 87 ? 22.947 2.672 8.269 1.00 54.81 87 GLY A C 1
ATOM 684 O O . GLY A 1 87 ? 22.673 3.115 7.152 1.00 54.81 87 GLY A O 1
ATOM 685 N N . THR A 1 88 ? 22.372 1.586 8.778 1.00 57.00 88 THR A N 1
ATOM 686 C CA . THR A 1 88 ? 21.182 0.995 8.174 1.00 57.00 88 THR A CA 1
ATOM 687 C C . THR A 1 88 ? 20.036 2.002 8.225 1.00 57.00 88 THR A C 1
ATOM 689 O O . THR A 1 88 ? 19.895 2.757 9.189 1.00 57.00 88 THR A O 1
ATOM 692 N N . THR A 1 89 ? 19.243 2.068 7.157 1.00 69.50 89 THR A N 1
ATOM 693 C CA . THR A 1 89 ? 18.036 2.907 7.122 1.00 69.50 89 THR A CA 1
ATOM 694 C C . THR A 1 89 ? 16.820 1.991 7.072 1.00 69.50 89 THR A C 1
ATOM 696 O O . THR A 1 89 ? 16.779 1.143 6.178 1.00 69.50 89 THR A O 1
ATOM 699 N N . PRO A 1 90 ? 15.827 2.157 7.968 1.00 75.31 90 PRO A N 1
ATOM 700 C CA . PRO A 1 90 ? 14.591 1.392 7.895 1.00 75.31 90 PRO A CA 1
ATOM 701 C C . PRO A 1 90 ? 13.948 1.540 6.516 1.00 75.31 90 PRO A C 1
ATOM 703 O O . PRO A 1 90 ? 13.718 2.656 6.032 1.00 75.31 90 PRO A O 1
ATOM 706 N N . ALA A 1 91 ? 13.676 0.407 5.887 1.00 87.56 91 ALA A N 1
ATOM 707 C CA . ALA A 1 91 ? 13.089 0.304 4.567 1.00 87.56 91 ALA A CA 1
ATOM 708 C C . ALA A 1 91 ? 11.884 -0.635 4.595 1.00 87.56 91 ALA A C 1
ATOM 710 O O . ALA A 1 91 ? 11.728 -1.476 5.483 1.00 87.56 91 ALA A O 1
ATOM 711 N N . ILE A 1 92 ? 11.002 -0.460 3.616 1.00 90.75 92 ILE A N 1
ATOM 712 C CA . ILE A 1 92 ? 9.804 -1.280 3.467 1.00 90.75 92 ILE A CA 1
ATOM 713 C C . ILE A 1 92 ? 9.830 -1.939 2.095 1.00 90.75 92 ILE A C 1
ATOM 715 O O . ILE A 1 92 ? 10.004 -1.262 1.084 1.00 90.75 92 ILE A O 1
ATOM 719 N N . LEU A 1 93 ? 9.624 -3.249 2.053 1.00 92.94 93 LEU A N 1
ATOM 720 C CA . LEU A 1 93 ? 9.342 -3.989 0.831 1.00 92.94 93 LEU A CA 1
ATOM 721 C C . LEU A 1 93 ? 7.828 -4.160 0.706 1.00 92.94 93 LEU A C 1
ATOM 723 O O . LEU A 1 93 ? 7.220 -4.869 1.502 1.00 92.94 93 LEU A O 1
ATOM 727 N N . ASP A 1 94 ? 7.238 -3.532 -0.302 1.00 94.69 94 ASP A N 1
ATOM 728 C CA . ASP A 1 94 ? 5.825 -3.648 -0.649 1.00 94.69 94 ASP A CA 1
ATOM 729 C C . ASP A 1 94 ? 5.662 -4.559 -1.868 1.00 94.69 94 ASP A C 1
ATOM 731 O O . ASP A 1 94 ? 6.081 -4.208 -2.968 1.00 94.69 94 ASP A O 1
ATOM 735 N N . ILE A 1 95 ? 4.996 -5.697 -1.708 1.00 96.12 95 ILE A N 1
ATOM 736 C CA . ILE A 1 95 ? 4.686 -6.641 -2.790 1.00 96.12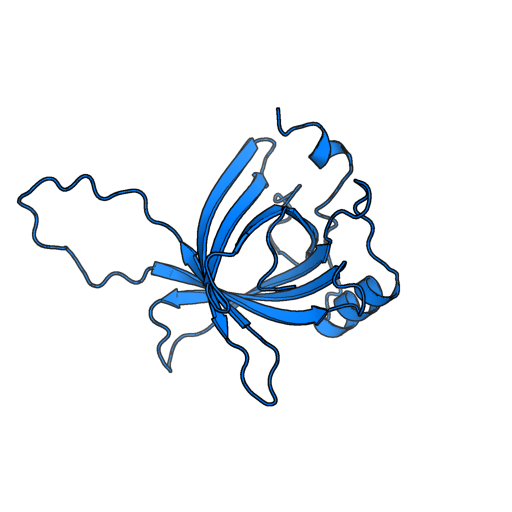 95 ILE A CA 1
ATOM 737 C C . ILE A 1 95 ? 3.223 -6.456 -3.199 1.00 96.12 95 ILE A C 1
ATOM 739 O O . ILE A 1 95 ? 2.352 -6.476 -2.334 1.00 96.12 95 ILE A O 1
ATOM 743 N N . LEU A 1 96 ? 2.925 -6.274 -4.492 1.00 96.50 96 LEU A N 1
ATOM 744 C CA . LEU A 1 96 ? 1.542 -6.228 -4.999 1.00 96.50 96 LEU A CA 1
ATOM 745 C C . LEU A 1 96 ? 1.100 -7.648 -5.331 1.00 96.50 96 LEU A C 1
ATOM 747 O O . LEU A 1 96 ? 1.311 -8.140 -6.436 1.00 96.50 96 LEU A O 1
ATOM 751 N N . GLU A 1 97 ? 0.465 -8.279 -4.357 1.00 95.69 97 GLU A N 1
ATOM 752 C CA . GLU A 1 97 ? -0.004 -9.663 -4.431 1.00 95.69 97 GLU A CA 1
ATOM 753 C C . GLU A 1 97 ? -1.197 -9.819 -5.380 1.00 95.69 97 GLU A C 1
ATOM 755 O O . GLU A 1 97 ? -1.394 -10.854 -6.015 1.00 95.69 97 GLU A O 1
ATOM 760 N N . HIS A 1 98 ? -2.031 -8.782 -5.468 1.00 95.44 98 HIS A N 1
ATOM 761 C CA . HIS A 1 98 ? -3.189 -8.765 -6.348 1.00 95.44 98 HIS A CA 1
ATOM 762 C C . HIS A 1 98 ? -3.542 -7.343 -6.763 1.00 95.44 98 HIS A C 1
ATOM 764 O O . HIS A 1 98 ? -3.423 -6.409 -5.972 1.00 95.44 98 HIS A O 1
ATOM 770 N N . GLN A 1 99 ? -4.047 -7.202 -7.983 1.00 94.94 99 GLN A N 1
ATOM 771 C CA . GLN A 1 99 ? -4.633 -5.982 -8.511 1.00 94.94 99 GLN A CA 1
ATOM 772 C C . GLN A 1 99 ? -5.890 -6.348 -9.296 1.00 94.94 99 GLN A C 1
ATOM 774 O O . GLN A 1 99 ? -5.874 -7.326 -10.047 1.00 94.94 99 GLN A O 1
ATOM 779 N N . ASP A 1 100 ? -6.945 -5.550 -9.162 1.00 93.56 100 ASP A N 1
ATOM 780 C CA . ASP A 1 100 ? -8.122 -5.705 -10.008 1.00 93.56 100 ASP A CA 1
ATOM 781 C C . ASP A 1 100 ? -7.851 -5.276 -11.465 1.00 93.56 100 ASP A C 1
ATOM 783 O O . ASP A 1 100 ? -6.951 -4.465 -11.739 1.00 93.56 100 ASP A O 1
ATOM 787 N N . PRO A 1 101 ? -8.664 -5.755 -12.424 1.00 90.81 101 PRO A N 1
ATOM 788 C CA . PRO A 1 101 ? -8.530 -5.382 -13.832 1.00 90.81 101 PRO A CA 1
ATOM 789 C C . PRO A 1 101 ? -8.660 -3.875 -14.085 1.00 90.81 101 PRO A C 1
ATOM 791 O O . PRO A 1 101 ? -8.002 -3.339 -14.972 1.00 90.81 101 PRO A O 1
ATOM 794 N N . ASN A 1 102 ? -9.465 -3.176 -13.277 1.00 90.81 102 ASN A N 1
ATOM 795 C CA . ASN A 1 102 ? -9.689 -1.737 -13.416 1.00 90.81 102 ASN A CA 1
ATOM 796 C C . ASN A 1 102 ? -8.622 -0.889 -12.703 1.00 90.81 102 ASN A C 1
ATOM 798 O O . ASN A 1 102 ? -8.679 0.339 -12.760 1.00 90.81 102 ASN A O 1
ATOM 802 N N . ASN A 1 103 ? -7.637 -1.518 -12.046 1.00 91.56 103 ASN A N 1
ATOM 803 C CA . ASN A 1 103 ? -6.565 -0.846 -11.308 1.00 91.56 103 ASN A CA 1
ATOM 804 C C . ASN A 1 103 ? -7.089 0.108 -10.214 1.00 91.56 103 ASN A C 1
ATOM 806 O O . ASN A 1 103 ? -6.426 1.099 -9.888 1.00 91.56 103 ASN A O 1
ATOM 810 N N . THR A 1 104 ? -8.266 -0.187 -9.660 1.00 93.25 104 THR A N 1
ATOM 811 C CA . THR A 1 104 ? -8.940 0.566 -8.597 1.00 93.25 104 THR A CA 1
ATOM 812 C C . THR A 1 104 ? -8.620 0.027 -7.208 1.00 93.25 104 THR A C 1
ATOM 814 O O . THR A 1 104 ? -8.667 0.783 -6.239 1.00 93.25 104 THR A O 1
ATOM 817 N N . CYS A 1 105 ? -8.212 -1.236 -7.092 1.00 95.25 105 CYS A N 1
ATOM 818 C CA . CYS A 1 105 ? -7.832 -1.852 -5.832 1.00 95.25 105 CYS A CA 1
ATOM 819 C C . CYS A 1 105 ? -6.611 -2.765 -5.970 1.00 95.25 105 CYS A C 1
ATOM 821 O O . CYS A 1 105 ? -6.330 -3.340 -7.021 1.00 95.25 105 CYS A O 1
ATOM 823 N N . GLY A 1 106 ? -5.846 -2.867 -4.888 1.00 96.00 106 GLY A N 1
ATOM 824 C CA . GLY A 1 106 ? -4.682 -3.734 -4.814 1.00 96.00 106 GLY A CA 1
ATOM 825 C C . GLY A 1 106 ? -4.470 -4.266 -3.407 1.00 96.00 106 GLY A C 1
ATOM 826 O O . GLY A 1 106 ? -4.713 -3.561 -2.428 1.00 96.00 106 GLY A O 1
ATOM 827 N N . VAL A 1 107 ? -4.016 -5.511 -3.314 1.00 96.81 107 VAL A N 1
ATOM 828 C CA . VAL A 1 107 ? -3.630 -6.153 -2.056 1.00 96.81 107 VAL A CA 1
ATOM 829 C C . VAL A 1 107 ? -2.114 -6.149 -1.970 1.00 96.81 107 VAL A C 1
ATOM 831 O O . VAL A 1 107 ? -1.443 -6.563 -2.917 1.00 96.81 107 VAL A O 1
ATOM 834 N N . PHE A 1 108 ? -1.592 -5.663 -0.850 1.00 96.19 108 PHE A N 1
ATOM 835 C CA . PHE A 1 108 ? -0.166 -5.522 -0.612 1.00 96.19 108 PHE A CA 1
ATOM 836 C C . PHE A 1 108 ? 0.275 -6.315 0.604 1.00 96.19 108 PHE A C 1
ATOM 838 O O . PHE A 1 108 ? -0.368 -6.214 1.644 1.00 96.19 108 PHE A O 1
ATOM 845 N N . SER A 1 109 ? 1.403 -7.006 0.486 1.00 94.94 109 SER A N 1
ATOM 846 C CA . SER A 1 109 ? 2.177 -7.492 1.629 1.00 94.94 109 SER A CA 1
ATOM 847 C C . SER A 1 109 ? 3.352 -6.543 1.849 1.00 94.94 109 SER A C 1
ATOM 849 O O . SER A 1 109 ? 4.135 -6.309 0.929 1.00 94.94 109 SER A O 1
ATOM 851 N N . SER A 1 110 ? 3.468 -5.989 3.049 1.00 93.00 110 SER A N 1
ATOM 852 C CA . SER A 1 110 ? 4.498 -5.026 3.433 1.00 93.00 110 SER A CA 1
ATOM 853 C C . SER A 1 110 ? 5.426 -5.642 4.470 1.00 93.00 110 SER A C 1
ATOM 855 O O . SER A 1 110 ? 4.977 -6.085 5.529 1.00 93.00 110 SER A O 1
ATOM 857 N N . PHE A 1 111 ? 6.727 -5.614 4.208 1.00 91.12 111 PHE A N 1
ATOM 858 C CA . PHE A 1 111 ? 7.758 -6.136 5.102 1.00 91.12 111 PHE A CA 1
ATOM 859 C C . PHE A 1 111 ? 8.729 -5.032 5.494 1.00 91.12 111 PHE A C 1
ATOM 861 O O . PHE A 1 111 ? 9.135 -4.246 4.645 1.00 91.12 111 PHE A O 1
ATOM 868 N N . GLU A 1 112 ? 9.103 -4.969 6.766 1.00 88.38 112 GLU A N 1
ATOM 869 C CA . GLU A 1 112 ? 10.118 -4.036 7.256 1.00 88.38 112 GLU A CA 1
ATOM 870 C C . GLU A 1 112 ? 11.473 -4.739 7.366 1.00 88.38 112 GLU A C 1
ATOM 872 O O . GLU A 1 112 ? 11.548 -5.892 7.813 1.00 88.38 112 GLU A O 1
ATOM 877 N N . PHE A 1 113 ? 12.523 -4.043 6.930 1.00 85.62 113 PHE A N 1
ATOM 878 C CA . PHE A 1 113 ? 13.911 -4.495 6.978 1.00 85.62 113 PHE A CA 1
ATOM 879 C C . PHE A 1 113 ? 14.875 -3.303 7.063 1.00 85.62 113 PHE A C 1
ATOM 881 O O . PHE A 1 113 ? 14.498 -2.155 6.822 1.00 85.62 113 PHE A O 1
ATOM 888 N N . ASP A 1 114 ? 16.132 -3.583 7.382 1.00 81.00 114 ASP A N 1
ATOM 889 C CA . ASP A 1 114 ? 17.206 -2.597 7.429 1.00 81.00 114 ASP A CA 1
ATOM 890 C C . ASP A 1 114 ? 17.944 -2.555 6.084 1.00 81.00 114 ASP A C 1
ATOM 892 O O . ASP A 1 114 ? 18.521 -3.546 5.656 1.00 81.00 114 ASP A O 1
ATOM 896 N N . ALA A 1 115 ? 17.942 -1.417 5.385 1.00 76.00 115 ALA A N 1
ATOM 897 C CA . ALA A 1 115 ? 18.651 -1.295 4.110 1.00 76.00 115 ALA A CA 1
ATOM 898 C C . ALA A 1 115 ? 20.157 -1.006 4.304 1.00 76.00 115 ALA A C 1
ATOM 900 O O . ALA A 1 115 ? 20.509 -0.224 5.195 1.00 76.00 115 ALA A O 1
ATOM 901 N N . PRO A 1 116 ? 21.047 -1.524 3.431 1.00 73.62 116 PRO A N 1
ATOM 902 C CA . PRO A 1 116 ? 20.749 -2.380 2.277 1.00 73.62 116 PRO A CA 1
ATOM 903 C C . PRO A 1 116 ? 20.385 -3.809 2.701 1.00 73.62 116 PRO A C 1
ATOM 905 O O . PRO A 1 116 ? 20.983 -4.319 3.640 1.00 73.62 116 PRO A O 1
ATOM 908 N N . LEU A 1 117 ? 19.459 -4.442 1.969 1.00 68.44 117 LEU A N 1
ATOM 909 C CA . LEU A 1 117 ? 19.034 -5.818 2.241 1.00 68.44 117 LEU A CA 1
ATOM 910 C C . LEU A 1 117 ? 20.229 -6.774 2.109 1.00 68.44 117 LEU A C 1
ATOM 912 O O . LEU A 1 117 ? 20.826 -6.886 1.035 1.00 68.44 117 LEU A O 1
ATOM 916 N N . LYS A 1 118 ? 20.564 -7.463 3.194 1.00 74.31 118 LYS A N 1
ATOM 917 C CA . LYS A 1 118 ? 21.565 -8.527 3.258 1.00 74.31 118 LYS A CA 1
ATOM 918 C C . LYS A 1 118 ? 20.884 -9.888 3.204 1.00 74.31 118 LYS A C 1
ATOM 920 O O . LYS A 1 118 ? 19.732 -10.043 3.592 1.00 74.31 118 LYS A O 1
ATOM 925 N N . GLU A 1 119 ? 21.621 -10.897 2.755 1.00 65.00 119 GLU A N 1
ATOM 926 C CA . GLU A 1 119 ? 21.127 -12.277 2.621 1.00 65.00 119 GLU A CA 1
ATOM 927 C C . GLU A 1 119 ? 20.635 -12.874 3.955 1.00 65.00 119 GLU A C 1
ATOM 929 O O . GLU A 1 119 ? 19.744 -13.719 3.987 1.00 65.00 119 GLU A O 1
ATOM 934 N N . GLU A 1 120 ? 21.180 -12.382 5.066 1.00 69.12 120 GLU A N 1
ATOM 935 C CA . GLU A 1 120 ? 20.846 -12.774 6.438 1.00 69.12 120 GLU A CA 1
ATOM 936 C C . GLU A 1 120 ? 19.717 -11.948 7.078 1.00 69.12 120 GLU A C 1
ATOM 938 O O . GLU A 1 120 ? 19.285 -12.260 8.195 1.00 69.12 120 GLU A O 1
ATOM 943 N N . ASP A 1 121 ? 19.218 -10.913 6.393 1.00 66.19 121 ASP A N 1
ATOM 944 C CA . ASP A 1 121 ? 18.209 -10.025 6.958 1.00 66.19 121 ASP A CA 1
ATOM 945 C C . ASP A 1 121 ? 16.875 -10.746 7.124 1.00 66.19 121 ASP A C 1
ATOM 947 O O . ASP A 1 121 ? 16.250 -11.259 6.190 1.00 66.19 121 ASP A O 1
ATOM 951 N N . ARG A 1 122 ? 16.390 -10.738 8.364 1.00 65.81 122 ARG A N 1
ATOM 952 C CA . ARG A 1 122 ? 15.055 -11.224 8.688 1.00 65.81 122 ARG A CA 1
ATOM 953 C C . ARG A 1 122 ? 14.042 -10.135 8.369 1.00 65.81 122 ARG A C 1
ATOM 955 O O . ARG A 1 122 ? 13.843 -9.218 9.158 1.00 65.81 122 ARG A O 1
ATOM 962 N N . MET A 1 123 ? 13.362 -10.277 7.238 1.00 73.50 123 MET A N 1
ATOM 963 C CA . MET A 1 123 ? 12.180 -9.474 6.938 1.00 73.50 123 MET A CA 1
ATOM 964 C C . MET A 1 123 ? 11.054 -9.824 7.912 1.00 73.50 123 MET A C 1
ATOM 966 O O . MET A 1 123 ? 10.676 -10.989 8.059 1.00 73.50 123 MET A O 1
ATOM 970 N N . SER A 1 124 ? 10.498 -8.809 8.565 1.00 73.25 124 SER A N 1
ATOM 971 C CA . SER A 1 124 ? 9.311 -8.976 9.401 1.00 73.25 124 SER A CA 1
ATOM 972 C C . SER A 1 124 ? 8.087 -8.471 8.649 1.00 73.25 124 SER A C 1
ATOM 974 O O . SER A 1 124 ? 8.113 -7.379 8.081 1.00 73.25 124 SER A O 1
ATOM 976 N N 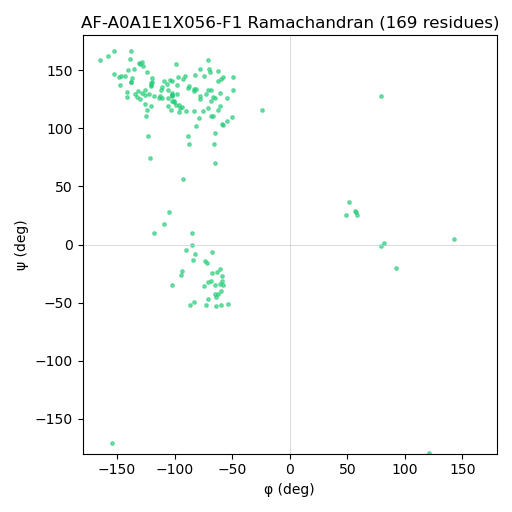. LEU A 1 125 ? 7.016 -9.273 8.603 1.00 74.31 125 LEU A N 1
ATOM 977 C CA . LEU A 1 125 ? 5.748 -8.808 8.043 1.00 74.31 125 LEU A CA 1
ATOM 978 C C . LEU A 1 125 ? 5.258 -7.642 8.903 1.00 74.31 125 LEU A C 1
ATOM 980 O O . LEU A 1 125 ? 4.953 -7.810 10.085 1.00 74.31 125 LEU A O 1
ATOM 984 N N . ARG A 1 126 ? 5.196 -6.468 8.287 1.00 80.06 126 ARG A N 1
ATOM 985 C CA . ARG A 1 126 ? 4.738 -5.232 8.908 1.00 80.06 126 ARG A CA 1
ATOM 986 C C . ARG A 1 126 ? 3.219 -5.150 8.863 1.00 80.06 126 ARG A C 1
ATOM 988 O O . ARG A 1 126 ? 2.584 -4.864 9.877 1.00 80.06 126 ARG A O 1
ATOM 995 N N . SER A 1 127 ? 2.659 -5.388 7.683 1.00 90.38 127 SER A N 1
ATOM 996 C CA . SER A 1 127 ? 1.220 -5.388 7.437 1.00 90.38 127 SER A CA 1
ATOM 997 C C . SER A 1 127 ? 0.896 -6.053 6.101 1.00 90.38 127 SER A C 1
ATOM 999 O O . SER A 1 127 ? 1.721 -6.117 5.196 1.00 90.38 127 SER A O 1
ATOM 1001 N N . CYS A 1 128 ? -0.338 -6.506 5.967 1.00 94.00 128 CYS A N 1
ATOM 1002 C CA . CYS A 1 128 ? -1.006 -6.849 4.731 1.00 94.00 128 CYS A CA 1
ATOM 1003 C C . CYS A 1 128 ? -2.216 -5.921 4.577 1.00 94.00 128 CYS A C 1
ATOM 1005 O O . CYS A 1 128 ? -3.013 -5.738 5.504 1.00 94.00 128 CYS A O 1
ATOM 1007 N N . GLU A 1 129 ? -2.323 -5.256 3.431 1.00 96.12 129 GLU A N 1
ATOM 1008 C CA . GLU A 1 129 ? -3.184 -4.090 3.235 1.00 96.12 129 GLU A CA 1
ATOM 1009 C C . GLU A 1 129 ? -4.021 -4.220 1.964 1.00 96.12 129 GLU A C 1
ATOM 1011 O O . GLU A 1 129 ? -3.498 -4.473 0.880 1.00 96.12 129 GLU A O 1
ATOM 1016 N N . LEU A 1 130 ? -5.324 -3.957 2.074 1.00 96.88 130 LEU A N 1
ATOM 1017 C CA . LEU A 1 130 ? -6.177 -3.671 0.925 1.00 96.88 130 LEU A CA 1
ATOM 1018 C C . LEU A 1 130 ? -6.161 -2.167 0.668 1.00 96.88 130 LEU A C 1
ATOM 1020 O O . LEU A 1 130 ? -6.660 -1.387 1.481 1.00 96.88 130 LEU A O 1
ATOM 1024 N N . ARG A 1 131 ? -5.627 -1.763 -0.481 1.00 96.56 131 ARG A N 1
ATOM 1025 C CA . ARG A 1 131 ? -5.487 -0.365 -0.889 1.00 96.56 131 ARG A CA 1
ATOM 1026 C C . ARG A 1 131 ? -6.428 -0.047 -2.046 1.00 96.56 131 ARG A C 1
ATOM 1028 O O . ARG A 1 131 ? -6.520 -0.818 -2.996 1.00 96.56 131 ARG A O 1
ATOM 1035 N N . ILE A 1 132 ? -7.103 1.096 -1.977 1.00 96.12 132 ILE A N 1
ATOM 1036 C CA . ILE A 1 132 ? -8.157 1.529 -2.900 1.00 96.12 132 ILE A CA 1
ATOM 1037 C C . ILE A 1 132 ? -7.812 2.903 -3.468 1.00 96.12 132 ILE A C 1
ATOM 1039 O O . ILE A 1 132 ? -7.459 3.828 -2.732 1.00 96.12 132 ILE A O 1
ATOM 1043 N N . LYS A 1 133 ? -7.946 3.053 -4.782 1.00 93.56 133 LYS A N 1
ATOM 1044 C CA . LYS A 1 133 ? -7.892 4.348 -5.455 1.00 93.56 133 LYS A CA 1
ATOM 1045 C C . LYS A 1 133 ? -9.280 4.976 -5.485 1.00 93.56 133 LYS A C 1
ATOM 1047 O O . LYS A 1 133 ? -10.241 4.279 -5.807 1.00 93.56 133 LYS A O 1
ATOM 1052 N N . PRO A 1 134 ? -9.404 6.280 -5.204 1.00 90.19 134 PRO A N 1
ATOM 1053 C CA . PRO A 1 134 ? -10.663 6.976 -5.379 1.00 90.19 134 PRO A CA 1
ATOM 1054 C C . PRO A 1 134 ? -11.124 6.938 -6.842 1.00 90.19 134 PRO A C 1
ATOM 1056 O O . PRO A 1 134 ? -10.367 7.308 -7.739 1.00 90.19 134 PRO A O 1
ATOM 1059 N N . VAL A 1 135 ? -12.381 6.563 -7.078 1.00 86.75 135 VAL A N 1
ATOM 1060 C CA . VAL A 1 135 ? -13.040 6.641 -8.393 1.00 86.75 135 VAL A CA 1
ATOM 1061 C C . VAL A 1 135 ? -14.252 7.550 -8.249 1.00 86.75 135 VAL A C 1
ATOM 1063 O O . VAL A 1 135 ? -15.110 7.310 -7.404 1.00 86.75 135 VAL A O 1
ATOM 1066 N N . GLY A 1 136 ? -14.294 8.657 -8.998 1.00 84.69 136 GLY A N 1
ATOM 1067 C CA . GLY A 1 136 ? -15.365 9.656 -8.853 1.00 84.69 136 GLY A CA 1
ATOM 1068 C C . GLY A 1 136 ? -15.486 10.235 -7.432 1.00 84.69 136 GLY A C 1
ATOM 1069 O O . GLY A 1 136 ? -16.577 10.588 -7.000 1.00 84.69 136 GLY A O 1
ATOM 1070 N N . GLY A 1 137 ? -14.385 10.267 -6.669 1.00 81.56 137 GLY A N 1
ATOM 1071 C CA . GLY A 1 137 ? -14.367 10.698 -5.263 1.00 81.56 137 GLY A CA 1
ATOM 1072 C C . GLY A 1 137 ? -14.862 9.650 -4.255 1.00 81.56 137 GLY A C 1
ATOM 1073 O O . GLY A 1 137 ? -14.834 9.898 -3.047 1.00 81.56 137 GLY A O 1
ATOM 1074 N N . GLN A 1 138 ? -15.281 8.467 -4.706 1.00 86.62 138 GLN A N 1
ATOM 1075 C CA . GLN A 1 138 ? -15.689 7.361 -3.841 1.00 86.62 138 GLN A CA 1
ATOM 1076 C C . GLN A 1 138 ? -14.514 6.428 -3.550 1.00 86.62 138 GLN A C 1
ATOM 1078 O O . GLN A 1 138 ? -13.668 6.193 -4.408 1.00 86.62 138 GLN A O 1
ATOM 1083 N N . ILE A 1 139 ? -14.457 5.919 -2.319 1.00 88.81 139 ILE A N 1
ATOM 1084 C CA . ILE A 1 139 ? -13.433 4.977 -1.856 1.00 88.81 139 ILE A CA 1
ATOM 1085 C C . ILE A 1 139 ? -14.184 3.750 -1.361 1.00 88.81 139 ILE A C 1
ATOM 1087 O O . ILE A 1 139 ? -14.634 3.696 -0.217 1.00 88.81 139 ILE A O 1
ATOM 1091 N N . THR A 1 140 ? -14.348 2.788 -2.260 1.00 87.00 140 THR A N 1
ATOM 1092 C CA . THR A 1 140 ? -15.136 1.584 -2.015 1.00 87.00 140 THR A CA 1
ATOM 1093 C C . THR A 1 140 ? -14.351 0.385 -2.514 1.00 87.00 140 THR A C 1
ATOM 1095 O O . THR A 1 140 ? -13.847 0.387 -3.634 1.00 87.00 140 THR A O 1
ATOM 1098 N N . ALA A 1 141 ? -14.222 -0.631 -1.668 1.00 85.44 141 ALA A N 1
ATOM 1099 C CA . ALA A 1 141 ? -13.617 -1.894 -2.055 1.00 85.44 141 ALA A CA 1
ATOM 1100 C C . ALA A 1 141 ? -14.657 -2.785 -2.742 1.00 85.44 141 ALA A C 1
ATOM 1102 O O . ALA A 1 141 ? -15.754 -2.954 -2.212 1.00 85.44 141 ALA A O 1
ATOM 1103 N N . SER A 1 142 ? -14.311 -3.369 -3.891 1.00 89.88 142 SER A N 1
ATOM 1104 C CA . SER A 1 142 ? -15.132 -4.408 -4.517 1.00 89.88 142 SER A CA 1
ATOM 1105 C C . SER A 1 142 ? -15.079 -5.707 -3.707 1.00 89.88 142 SER A C 1
ATOM 1107 O O . SER A 1 142 ? -14.060 -6.014 -3.078 1.00 89.88 142 SER A O 1
ATOM 1109 N N . ASP A 1 143 ? -16.148 -6.504 -3.766 1.00 92.12 143 ASP A N 1
ATOM 1110 C CA . ASP A 1 143 ? -16.213 -7.803 -3.081 1.00 92.12 143 ASP A CA 1
ATOM 1111 C C . ASP A 1 143 ? -15.085 -8.746 -3.519 1.00 92.12 143 ASP A C 1
ATOM 1113 O O . ASP A 1 143 ? -14.526 -9.476 -2.700 1.00 92.12 143 ASP A O 1
ATOM 1117 N N . GLU A 1 144 ? -14.689 -8.679 -4.794 1.00 92.12 144 GLU A N 1
ATOM 1118 C CA . GLU A 1 144 ? -13.555 -9.432 -5.331 1.00 92.12 144 GLU A CA 1
ATOM 1119 C C . GLU A 1 144 ? -12.250 -9.077 -4.605 1.00 92.12 144 GLU A C 1
ATOM 1121 O O . GLU A 1 144 ? -11.565 -9.962 -4.086 1.00 92.12 144 GLU A O 1
ATOM 1126 N N . CYS A 1 145 ? -11.926 -7.785 -4.500 1.00 93.00 145 CYS A N 1
ATOM 1127 C CA . CYS A 1 145 ? -10.710 -7.336 -3.827 1.00 93.00 145 CYS A CA 1
ATOM 1128 C C . CYS A 1 145 ? -10.727 -7.650 -2.329 1.00 93.00 145 CYS A C 1
ATOM 1130 O O . CYS A 1 145 ? -9.694 -8.018 -1.766 1.00 93.00 145 CYS A O 1
ATOM 1132 N N . VAL A 1 146 ? -11.894 -7.579 -1.681 1.00 94.12 146 VAL A N 1
ATOM 1133 C CA . VAL A 1 146 ? -12.050 -8.004 -0.282 1.00 94.12 146 VAL A CA 1
ATOM 1134 C C . VAL A 1 146 ? -11.823 -9.513 -0.137 1.00 94.12 146 VAL A C 1
ATOM 1136 O O . VAL A 1 146 ? -11.130 -9.943 0.787 1.00 94.12 146 VAL A O 1
ATOM 1139 N N . GLY A 1 147 ? -12.356 -10.330 -1.048 1.00 94.12 147 GLY A N 1
ATOM 1140 C CA . GLY A 1 147 ? -12.138 -11.778 -1.064 1.00 94.12 147 GLY A CA 1
ATOM 1141 C C . GLY A 1 147 ? -10.666 -12.149 -1.259 1.00 94.12 147 GLY A C 1
ATOM 1142 O O . GLY A 1 147 ? -10.131 -13.000 -0.539 1.00 94.12 147 GLY A O 1
ATOM 1143 N N . LYS A 1 148 ? -9.975 -11.461 -2.176 1.00 95.12 148 LYS A N 1
ATOM 1144 C CA . LYS A 1 148 ? -8.533 -11.628 -2.401 1.00 95.12 148 LYS A CA 1
ATOM 1145 C C . LYS A 1 148 ? -7.718 -11.207 -1.188 1.00 95.12 148 LYS A C 1
ATOM 1147 O O . LYS A 1 148 ? -6.867 -11.979 -0.763 1.00 95.12 148 LYS A O 1
ATOM 1152 N N . PHE A 1 149 ? -8.032 -10.065 -0.578 1.00 95.69 149 PHE A N 1
ATOM 1153 C CA . PHE A 1 149 ? -7.398 -9.615 0.663 1.00 95.69 149 PHE A CA 1
ATOM 1154 C C . PHE A 1 149 ? -7.488 -10.680 1.764 1.00 95.69 149 PHE A C 1
ATOM 1156 O O . PHE A 1 149 ? -6.467 -11.083 2.313 1.00 95.69 149 PHE A O 1
ATOM 1163 N N . LYS A 1 150 ? -8.687 -11.213 2.031 1.00 93.25 150 LYS A N 1
ATOM 1164 C CA . LYS A 1 150 ? -8.885 -12.259 3.051 1.00 93.25 150 LYS A CA 1
ATOM 1165 C C . LYS A 1 150 ? -8.074 -13.524 2.762 1.00 93.25 150 LYS A C 1
ATOM 1167 O O . LYS A 1 150 ? -7.519 -14.122 3.680 1.00 93.25 150 LYS A O 1
ATOM 1172 N N . THR A 1 151 ? -7.999 -13.917 1.492 1.00 93.81 151 THR A N 1
ATOM 1173 C CA . THR A 1 151 ? -7.277 -15.122 1.061 1.00 93.81 151 THR A CA 1
ATOM 1174 C C . THR A 1 151 ? -5.761 -14.945 1.166 1.00 93.81 151 THR A C 1
ATOM 1176 O O . THR A 1 151 ? -5.076 -15.819 1.692 1.00 93.81 151 THR A O 1
ATOM 1179 N N . ILE A 1 152 ? -5.242 -13.815 0.682 1.00 93.88 152 ILE A N 1
ATOM 1180 C CA . ILE A 1 152 ? -3.807 -13.511 0.611 1.00 93.88 152 ILE A CA 1
ATOM 1181 C C . ILE A 1 152 ? -3.254 -13.223 2.004 1.00 93.88 152 ILE A C 1
ATOM 1183 O O . ILE A 1 152 ? -2.306 -13.874 2.436 1.00 93.88 152 ILE A O 1
ATOM 1187 N N . CYS A 1 153 ? -3.888 -12.306 2.737 1.00 91.12 153 CYS A N 1
ATOM 1188 C CA . CYS A 1 153 ? -3.410 -11.890 4.051 1.00 91.12 153 CYS A CA 1
ATOM 1189 C C . CYS A 1 153 ? -3.645 -12.954 5.129 1.00 91.12 153 CYS A C 1
ATOM 1191 O O . CYS A 1 153 ? -3.104 -12.843 6.224 1.00 91.12 153 CYS A O 1
ATOM 1193 N N . LYS A 1 154 ? -4.486 -13.969 4.856 1.00 86.75 154 LYS A N 1
ATOM 1194 C CA . LYS A 1 154 ? -4.905 -15.006 5.822 1.00 86.75 154 LYS A CA 1
ATOM 1195 C C . LYS A 1 154 ? -5.370 -14.417 7.165 1.00 86.75 154 LYS A C 1
ATOM 1197 O O . LYS A 1 154 ? -5.287 -15.068 8.207 1.00 86.75 154 LYS A O 1
ATOM 1202 N N . ALA A 1 155 ? -5.838 -13.170 7.148 1.00 68.50 155 ALA A N 1
ATOM 1203 C CA . ALA A 1 155 ? -6.082 -12.396 8.349 1.00 68.50 155 ALA A CA 1
ATOM 1204 C C . ALA A 1 155 ? -7.411 -12.830 8.975 1.00 68.50 155 ALA A C 1
ATOM 1206 O O . ALA A 1 155 ? -8.481 -12.530 8.446 1.00 68.50 155 ALA A O 1
ATOM 1207 N N . GLN A 1 156 ? -7.344 -13.528 10.113 1.00 69.25 156 GLN A N 1
ATOM 1208 C CA . GLN A 1 156 ? -8.531 -13.803 10.933 1.00 69.25 156 GLN A CA 1
ATOM 1209 C C . GLN A 1 156 ? -9.072 -12.520 11.579 1.00 69.25 156 GLN A C 1
ATOM 1211 O O . GLN A 1 156 ? -10.279 -12.378 11.742 1.00 69.25 156 GLN A O 1
ATOM 1216 N N . ASN A 1 157 ? -8.176 -11.573 11.875 1.00 81.56 157 ASN A N 1
ATOM 1217 C CA . ASN A 1 157 ? -8.489 -10.256 12.414 1.00 81.56 157 ASN A CA 1
ATOM 1218 C C . ASN A 1 157 ? -7.867 -9.192 11.506 1.00 81.56 157 ASN A C 1
ATOM 1220 O O . ASN A 1 157 ? -6.653 -9.172 11.319 1.00 81.56 157 ASN A O 1
ATOM 1224 N N . TYR A 1 158 ? -8.692 -8.310 10.949 1.00 88.81 158 TYR A N 1
ATOM 1225 C CA . TYR A 1 158 ? -8.253 -7.137 10.197 1.00 88.81 158 TYR A CA 1
ATOM 1226 C C . TYR A 1 158 ? -9.064 -5.920 10.636 1.00 88.81 158 TYR A C 1
ATOM 1228 O O . TYR A 1 158 ? -10.216 -6.034 11.053 1.00 88.81 158 TYR A O 1
ATOM 1236 N N . THR A 1 159 ? -8.455 -4.746 10.532 1.00 90.94 159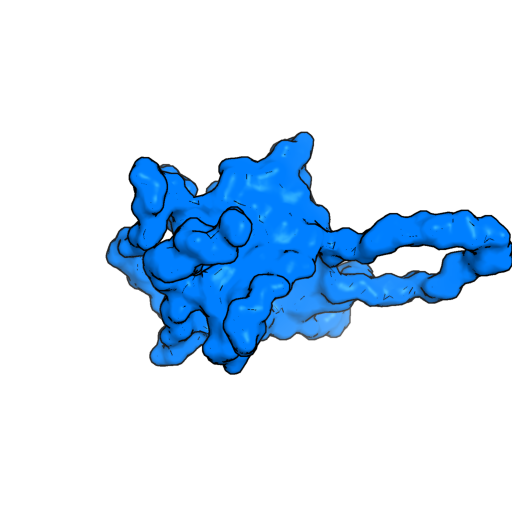 THR A N 1
ATOM 1237 C CA . THR A 1 159 ? -9.051 -3.474 10.937 1.00 90.94 159 THR A CA 1
ATOM 1238 C C . THR A 1 159 ? -9.430 -2.673 9.699 1.00 90.94 159 THR A C 1
ATOM 1240 O O . THR A 1 159 ? -8.672 -2.606 8.726 1.00 90.94 159 THR A O 1
ATOM 1243 N N . ARG A 1 160 ? -10.608 -2.045 9.728 1.00 92.62 160 ARG A N 1
ATOM 1244 C CA . ARG A 1 160 ? -10.975 -1.011 8.759 1.00 92.62 160 ARG A CA 1
ATOM 1245 C C . ARG A 1 160 ? -10.234 0.270 9.106 1.00 92.62 160 ARG A C 1
ATOM 1247 O O . ARG A 1 160 ? -10.485 0.838 10.158 1.00 92.62 160 ARG A O 1
ATOM 1254 N N . LEU A 1 161 ? -9.332 0.707 8.228 1.00 93.50 161 LEU A N 1
ATOM 1255 C CA . LEU A 1 161 ? -8.550 1.927 8.453 1.00 93.50 161 LEU A CA 1
ATOM 1256 C C . LEU A 1 161 ? -9.187 3.158 7.803 1.00 93.50 161 LEU A C 1
ATOM 1258 O O . LEU A 1 161 ? -8.950 4.276 8.257 1.00 93.50 161 LEU A O 1
ATOM 1262 N N . TYR A 1 162 ? -9.973 2.972 6.740 1.00 92.69 162 TYR A N 1
ATOM 1263 C CA . TYR A 1 162 ? -10.647 4.066 6.046 1.00 92.69 162 TYR A CA 1
ATOM 1264 C C . TYR A 1 162 ? -12.102 4.229 6.499 1.00 92.69 162 TYR A C 1
ATOM 1266 O O . TYR A 1 162 ? -12.910 3.297 6.421 1.00 92.69 162 TYR A O 1
ATOM 1274 N N . GLU A 1 163 ? -12.444 5.465 6.844 1.00 90.56 163 GLU A N 1
ATOM 1275 C CA . GLU A 1 163 ? -13.797 5.956 7.087 1.00 90.56 163 GLU A CA 1
ATOM 1276 C C . GLU A 1 163 ? -14.006 7.261 6.310 1.00 90.56 163 GLU A C 1
ATOM 1278 O O . GLU A 1 163 ? -13.048 7.976 6.017 1.00 90.56 163 GLU A O 1
ATOM 1283 N N . ASP A 1 164 ? -15.251 7.624 5.997 1.00 87.31 164 ASP A N 1
ATOM 1284 C CA . ASP A 1 164 ? -15.514 8.847 5.224 1.00 87.31 164 ASP A CA 1
ATOM 1285 C C . ASP A 1 164 ? -15.075 10.133 5.946 1.00 87.31 164 ASP A C 1
ATOM 1287 O O . ASP A 1 164 ? -14.716 11.115 5.295 1.00 87.31 164 ASP A O 1
ATOM 1291 N N . SER A 1 165 ? -14.982 10.101 7.280 1.00 87.25 165 SER A N 1
ATOM 1292 C CA . SER A 1 165 ? -14.419 11.174 8.114 1.00 87.25 165 SER A CA 1
ATOM 1293 C C . SER A 1 165 ? -12.944 11.489 7.798 1.00 87.25 165 SER A C 1
ATOM 1295 O O . SER A 1 165 ? -12.467 12.602 8.059 1.00 87.25 165 SER A O 1
ATOM 1297 N N . CYS A 1 166 ? -12.222 10.546 7.182 1.00 87.69 166 CYS A N 1
ATOM 1298 C CA . CYS A 1 166 ? -10.842 10.727 6.739 1.00 87.69 166 CYS A CA 1
ATOM 1299 C C . CYS A 1 166 ? -10.713 11.732 5.583 1.00 87.69 166 CYS A C 1
ATOM 1301 O O . CYS A 1 166 ? -9.656 12.337 5.422 1.00 87.69 166 CYS A O 1
ATOM 1303 N N . LYS A 1 167 ? -11.775 11.943 4.787 1.00 78.69 167 LYS A N 1
ATOM 1304 C CA . LYS A 1 167 ? -11.775 12.907 3.669 1.00 78.69 167 LYS A CA 1
ATOM 1305 C C . LYS A 1 167 ? -11.852 14.358 4.139 1.00 78.69 167 LYS A C 1
ATOM 1307 O O . LYS A 1 167 ? -11.273 15.244 3.520 1.00 78.69 167 LYS A O 1
ATOM 1312 N N . SER A 1 168 ? -12.598 14.610 5.211 1.00 65.38 168 SER A N 1
ATOM 1313 C CA . SER A 1 168 ? -12.946 15.957 5.682 1.00 65.38 168 SER A CA 1
ATOM 1314 C C . SER A 1 168 ? -11.866 16.63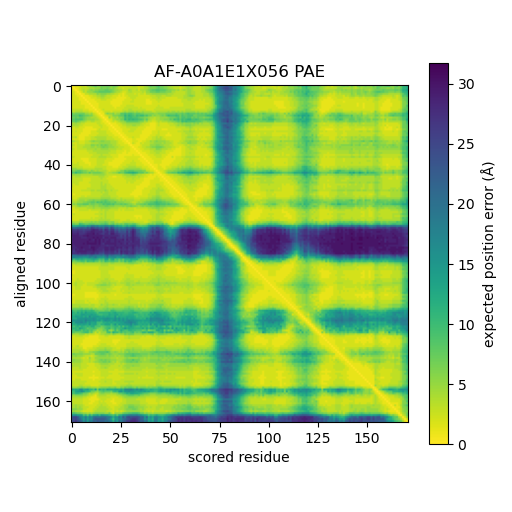5 6.529 1.00 65.38 168 SER A C 1
ATOM 1316 O O . SER A 1 168 ? -12.002 17.810 6.848 1.00 65.38 168 SER A O 1
ATOM 1318 N N . SER A 1 169 ? -10.805 15.921 6.901 1.00 53.12 169 SER A N 1
ATOM 1319 C CA . SER A 1 169 ? -9.819 16.359 7.902 1.00 53.12 169 SER A CA 1
ATOM 1320 C C . SER A 1 169 ? -8.446 16.727 7.315 1.00 53.12 169 SER A C 1
ATOM 1322 O O . SER A 1 169 ? -7.466 16.801 8.051 1.00 53.12 169 SER A O 1
ATOM 1324 N N . GLY A 1 170 ? -8.380 16.962 5.998 1.00 45.31 170 GLY A N 1
ATOM 1325 C CA . GLY A 1 170 ? -7.176 17.373 5.263 1.00 45.31 170 GLY A CA 1
ATOM 1326 C C . GLY A 1 170 ? -7.141 18.849 4.840 1.00 45.31 170 GLY A C 1
ATOM 1327 O O . GLY A 1 170 ? -6.547 19.145 3.806 1.00 45.31 170 GLY A O 1
ATOM 1328 N N . LYS A 1 171 ? -7.811 19.745 5.577 1.00 36.19 171 LYS A N 1
ATOM 1329 C CA . LYS A 1 171 ? -7.703 21.203 5.404 1.00 36.19 171 LYS A CA 1
ATOM 1330 C C . LYS A 1 171 ? -6.970 21.827 6.577 1.00 36.19 171 LYS A C 1
ATOM 1332 O O . LYS A 1 171 ? -7.277 21.410 7.714 1.00 36.19 171 LYS A O 1
#

pLDDT: mean 83.55, std 16.23, range [35.03, 96.88]

Sequence (171 aa):
FMNTSGTIWTYFSDTKNHSVMCLQYTKINESENAVALTRKYRTGGEWNEANWNGNITHPLGIPPYMVLTKETGQRVATANEPPKGTGTTPAILDILEHQDPNNTCGVFSSFEFDAPLKEEDRMSLRSCELRIKPVGGQITASDECVGKFKTICKAQNYTRLYEDSCKSSGK

Foldseek 3Di:
DVQDAAKKWFFKKLAPQQQKALWMWGWDHPDPFKIKIKIWIDGPRDIDIWIWIWGWDDDPPFFIKIKTFTDDPDPPPPPDDDDPDPFWGKIKIWGFPDADPVRFKTKIFIWIWTPPDDPPIDTDGRMITIMGDDDVNDGDDDPVSVVVSCVVRVRPDMDGRDDPVSVVPPD

Radius of gyration: 16.86 Å; Cα contacts (8 Å, |Δi|>4): 359; chains: 1; bounding box: 50×37×34 Å

Secondary structure (DSSP, 8-state):
-TT--EEEEEEEE--S-TTEEEEEEEEEE-SSSEEEEEEEEEETTEEEEEEEEEEEE--TTS--EEEEEE--------TT--------EEEEEEEEEEE-TTSSEEEEEEEEEEESPPTT---EEEEEEEEE--BTTB----HHHHHHHHHHH--SS-EE---GGGTTT--

Organism: NCBI:txid187763

Nearest PDB structures (foldseek):
  5dm5-assembly1_F  TM=4.965E-01  e=1.656E+00  Yersinia pestis
  5o68-assembly1_C  TM=3.642E-01  e=7.117E+00  Pseudomonas sp. UK4

Mean predicted aligned error: 7.69 Å

Solvent-accessible surface area (backbone atoms only — not comparable to full-atom values): 9688 Å² total; per-residue (Å²): 110,86,79,46,62,46,61,34,35,32,42,36,30,48,46,85,62,79,59,55,30,45,36,31,38,40,31,42,59,74,50,92,44,32,31,43,35,40,42,36,31,29,45,90,87,43,81,46,77,50,49,29,44,29,43,47,48,80,56,88,97,52,69,35,35,30,43,32,38,60,62,72,76,79,78,77,78,67,86,85,68,80,88,80,67,95,66,68,44,70,25,36,42,38,32,48,78,42,66,48,95,84,58,42,38,35,28,33,45,30,26,40,40,55,34,77,85,49,98,84,60,74,70,42,82,60,34,34,33,32,32,30,37,61,57,97,86,42,80,77,83,51,71,65,60,52,53,49,35,47,63,72,58,63,49,92,62,66,43,76,25,53,55,79,72,55,69,77,69,80,122